Protein AF-A0A6A3Y0U7-F1 (afdb_monomer_lite)

Sequence (145 aa):
MELLTIVSFVCRHQPRIQALDHVMWIIDAFADFSDKLALPEALETTNPRFFARAVHYIAENPRFDELEKCSLLRPAMERAAVRGDMAELELCKAIIPFHCNVALIAALRGDLPLLKWIWDSQPTVFHHEDVWVEQAPLRLEVALT

Radius of gyration: 19.15 Å; chains: 1; bounding box: 39×38×54 Å

pLDDT: mean 78.37, std 16.61, range [44.62, 95.75]

Structure (mmCIF, N/CA/C/O backbone):
data_AF-A0A6A3Y0U7-F1
#
_entry.id   AF-A0A6A3Y0U7-F1
#
loop_
_atom_site.group_PDB
_atom_site.id
_atom_site.type_symbol
_atom_site.label_atom_id
_atom_site.label_alt_id
_atom_site.label_comp_id
_atom_site.label_asym_id
_atom_site.label_entity_id
_atom_site.label_seq_id
_atom_site.pdbx_PDB_ins_code
_atom_site.Cartn_x
_atom_site.Cartn_y
_atom_site.Cartn_z
_atom_site.occupancy
_atom_site.B_iso_or_equiv
_atom_site.auth_seq_id
_atom_site.auth_comp_id
_atom_site.auth_asym_id
_atom_site.auth_atom_id
_atom_site.pdbx_PDB_model_num
ATOM 1 N N . MET A 1 1 ? -6.644 -0.703 34.789 1.00 50.06 1 MET A N 1
ATOM 2 C CA . MET A 1 1 ? -6.308 -0.930 33.365 1.00 50.06 1 MET A CA 1
ATOM 3 C C . MET A 1 1 ? -5.500 -2.208 33.126 1.00 50.06 1 MET A C 1
ATOM 5 O O . MET A 1 1 ? -5.573 -2.727 32.027 1.00 50.06 1 MET A O 1
ATOM 9 N N . GLU A 1 2 ? -4.793 -2.762 34.117 1.00 56.59 2 GLU A N 1
ATOM 10 C CA . GLU A 1 2 ? -3.932 -3.953 33.943 1.00 56.59 2 GLU A CA 1
ATOM 11 C C . GLU A 1 2 ? -4.674 -5.241 33.539 1.00 56.59 2 GLU A C 1
ATOM 13 O O . GLU A 1 2 ? -4.126 -6.076 32.826 1.00 56.59 2 GLU A O 1
ATOM 18 N N . LEU A 1 3 ? -5.940 -5.387 33.941 1.00 53.09 3 LEU A N 1
ATOM 19 C CA . LEU A 1 3 ? -6.713 -6.614 33.729 1.00 53.09 3 LEU A CA 1
ATOM 20 C C . LEU A 1 3 ? -6.958 -6.925 32.240 1.00 53.09 3 LEU A C 1
ATOM 22 O O . LEU A 1 3 ? -6.819 -8.069 31.824 1.00 53.09 3 LEU A O 1
ATOM 26 N N . LEU A 1 4 ? -7.259 -5.911 31.419 1.00 57.97 4 LEU A N 1
ATOM 27 C CA . LEU A 1 4 ? -7.504 -6.086 29.978 1.00 57.97 4 LEU A CA 1
ATOM 28 C C . LEU A 1 4 ? -6.211 -6.394 29.209 1.00 57.97 4 LEU A C 1
ATOM 30 O O . LEU A 1 4 ? -6.222 -7.185 28.266 1.00 57.97 4 LEU A O 1
ATOM 34 N N . THR A 1 5 ? -5.083 -5.836 29.654 1.00 57.91 5 THR A N 1
ATOM 35 C CA . THR A 1 5 ? -3.755 -6.129 29.102 1.00 57.91 5 THR A CA 1
ATOM 36 C C . THR A 1 5 ? -3.352 -7.577 29.376 1.00 57.91 5 THR A C 1
ATOM 38 O O . THR A 1 5 ? -2.844 -8.251 28.481 1.00 57.91 5 THR A O 1
ATOM 41 N N . ILE A 1 6 ? -3.642 -8.080 30.582 1.00 62.75 6 ILE A N 1
ATOM 42 C CA . ILE A 1 6 ? -3.405 -9.479 30.963 1.00 62.75 6 ILE A CA 1
ATOM 43 C C . ILE A 1 6 ? -4.262 -10.423 30.112 1.00 62.75 6 ILE A C 1
ATOM 45 O O . ILE A 1 6 ? -3.733 -11.398 29.585 1.00 62.75 6 ILE A O 1
ATOM 49 N N . VAL A 1 7 ? -5.551 -10.122 29.904 1.00 61.03 7 VAL A N 1
ATOM 50 C CA . VAL A 1 7 ? -6.424 -10.948 29.046 1.00 61.03 7 VAL A CA 1
ATOM 51 C C . VAL A 1 7 ? -5.924 -10.960 27.599 1.00 61.03 7 VAL A C 1
ATOM 53 O O . VAL A 1 7 ? -5.794 -12.031 27.013 1.00 61.03 7 VAL A O 1
ATOM 56 N N . SER A 1 8 ? -5.560 -9.802 27.038 1.00 61.25 8 SER A N 1
ATOM 57 C CA . SER A 1 8 ? -5.017 -9.724 25.673 1.00 61.25 8 SER A CA 1
ATOM 58 C C . SER A 1 8 ? -3.706 -10.512 25.530 1.00 61.25 8 SER A C 1
ATOM 60 O O . SER A 1 8 ? -3.500 -11.222 24.546 1.00 61.25 8 SER A O 1
ATOM 62 N N . PHE A 1 9 ? -2.832 -10.448 26.538 1.00 65.44 9 PHE A N 1
ATOM 63 C CA . PHE A 1 9 ? -1.578 -11.197 26.567 1.00 65.44 9 PHE A CA 1
ATOM 64 C C . PHE A 1 9 ? -1.805 -12.714 26.645 1.00 65.44 9 PHE A C 1
ATOM 66 O O . PHE A 1 9 ? -1.203 -13.459 25.869 1.00 65.44 9 PHE A O 1
ATOM 73 N N . VAL A 1 10 ? -2.699 -13.165 27.532 1.00 66.44 10 VAL A N 1
ATOM 74 C CA . VAL A 1 10 ? -3.035 -14.584 27.727 1.00 66.44 10 VAL A CA 1
ATOM 75 C C . VAL A 1 10 ? -3.716 -15.164 26.487 1.00 66.44 10 VAL A C 1
ATOM 77 O O . VAL A 1 10 ? -3.302 -16.217 26.017 1.00 66.44 10 VAL A O 1
ATOM 80 N N . CYS A 1 11 ? -4.681 -14.466 25.883 1.00 64.06 11 CYS A N 1
ATOM 81 C CA . CYS A 1 11 ? -5.344 -14.940 24.662 1.00 64.06 11 CYS A CA 1
ATOM 82 C C . CYS A 1 11 ? -4.385 -15.042 23.465 1.00 64.06 11 CYS A C 1
ATOM 84 O O . CYS A 1 11 ? -4.531 -15.945 22.645 1.00 64.06 11 CYS A O 1
ATOM 86 N N . ARG A 1 12 ? -3.363 -14.175 23.378 1.00 65.94 12 ARG A N 1
ATOM 87 C CA . ARG A 1 12 ? -2.316 -14.271 22.342 1.00 65.94 12 ARG A CA 1
ATOM 88 C C . ARG A 1 12 ? -1.322 -15.412 22.586 1.00 65.94 12 ARG A C 1
ATOM 90 O O . ARG A 1 12 ? -0.855 -16.010 21.623 1.00 65.94 12 ARG A O 1
ATOM 97 N N . HIS A 1 13 ? -0.993 -15.719 23.843 1.00 68.25 13 HIS A N 1
ATOM 98 C CA . HIS A 1 13 ? 0.008 -16.741 24.200 1.00 68.25 13 HIS A CA 1
ATOM 99 C C . HIS A 1 13 ? -0.587 -18.130 24.479 1.00 68.25 13 HIS A C 1
ATOM 101 O O . HIS A 1 13 ? 0.150 -19.112 24.570 1.00 68.25 13 HIS A O 1
ATOM 107 N N . GLN A 1 14 ? -1.910 -18.239 24.606 1.00 63.78 14 GLN A N 1
ATOM 108 C CA . GLN A 1 14 ? -2.615 -19.478 24.921 1.00 63.78 14 GLN A CA 1
ATOM 109 C C . GLN A 1 14 ? -3.801 -19.671 23.959 1.00 63.78 14 GLN A C 1
ATOM 111 O O . GLN A 1 14 ? -4.951 -19.466 24.337 1.00 63.78 14 GLN A O 1
ATOM 116 N N . PRO A 1 15 ? -3.555 -20.142 22.719 1.00 59.25 15 PRO A N 1
ATOM 117 C CA . PRO A 1 15 ? -4.586 -20.269 21.679 1.00 59.25 15 PRO A CA 1
ATOM 118 C C . PRO A 1 15 ? -5.704 -21.273 22.012 1.00 59.25 15 PRO A C 1
ATOM 120 O O . PRO A 1 15 ? -6.725 -21.316 21.337 1.00 59.25 15 PRO A O 1
ATOM 123 N N . ARG A 1 16 ? -5.535 -22.081 23.070 1.00 60.53 16 ARG A N 1
ATOM 124 C CA . ARG A 1 16 ? -6.585 -22.953 23.628 1.00 60.53 16 ARG A CA 1
ATOM 125 C C . ARG A 1 16 ? -7.659 -22.182 24.402 1.00 60.53 16 ARG A C 1
ATOM 127 O O . ARG A 1 16 ? -8.743 -22.713 24.616 1.00 60.53 16 ARG A O 1
ATOM 134 N N . ILE A 1 17 ? -7.352 -20.965 24.845 1.00 61.69 17 ILE A N 1
ATOM 135 C CA . ILE A 1 17 ? -8.286 -20.048 25.495 1.00 61.69 17 ILE A CA 1
ATOM 136 C C . ILE A 1 17 ? -8.776 -19.101 24.402 1.00 61.69 17 ILE A C 1
ATOM 138 O O . ILE A 1 17 ? -8.267 -17.995 24.228 1.00 61.69 17 ILE A O 1
ATOM 142 N N . GLN A 1 18 ? -9.736 -19.574 23.614 1.00 56.41 18 GLN A N 1
ATOM 143 C CA . GLN A 1 18 ? -10.383 -18.748 22.606 1.00 56.41 18 GLN A CA 1
ATOM 144 C C . GLN A 1 18 ? -11.311 -17.773 23.337 1.00 56.41 18 GLN A C 1
ATOM 146 O O . GLN A 1 18 ? -12.365 -18.161 23.845 1.00 56.41 18 GLN A O 1
ATOM 151 N N . ALA A 1 19 ? -10.889 -16.515 23.471 1.00 61.72 19 ALA A N 1
ATOM 152 C CA . ALA A 1 19 ? -11.799 -15.466 23.908 1.00 61.72 19 ALA A CA 1
ATOM 153 C C . ALA A 1 19 ? -12.936 -15.354 22.888 1.00 61.72 19 ALA A C 1
ATOM 155 O O . ALA A 1 19 ? -12.702 -15.429 21.683 1.00 61.72 19 ALA A O 1
ATOM 156 N N . LEU A 1 20 ? -14.163 -15.193 23.383 1.00 66.94 20 LEU A N 1
ATOM 157 C CA . LEU A 1 20 ? -15.328 -14.977 22.532 1.00 66.94 20 LEU A CA 1
ATOM 158 C C . LEU A 1 20 ? -15.092 -13.729 21.668 1.00 66.94 20 LEU A C 1
ATOM 160 O O . LEU A 1 20 ? -14.575 -12.730 22.171 1.00 66.94 20 LEU A O 1
ATOM 164 N N . ASP A 1 21 ? -15.494 -13.763 20.398 1.00 62.28 21 ASP A N 1
ATOM 165 C CA . ASP A 1 21 ? -15.166 -12.715 19.416 1.00 62.28 21 ASP A CA 1
ATOM 166 C C . ASP A 1 21 ? -15.560 -11.305 19.881 1.00 62.28 21 ASP A C 1
ATOM 168 O O . ASP A 1 21 ? -14.828 -10.342 19.671 1.00 62.28 21 ASP A O 1
ATOM 172 N N . HIS A 1 22 ? -16.677 -11.179 20.602 1.00 62.03 22 HIS A N 1
ATOM 173 C CA . HIS A 1 22 ? -17.118 -9.907 21.176 1.00 62.03 22 HIS A CA 1
ATOM 174 C C . HIS A 1 22 ? -16.188 -9.381 22.283 1.00 62.03 22 HIS A C 1
ATOM 176 O O . HIS A 1 22 ? -16.043 -8.173 22.437 1.00 62.03 22 HIS A O 1
ATOM 182 N N . VAL A 1 23 ? -15.537 -10.261 23.049 1.00 63.41 23 VAL A N 1
ATOM 183 C CA . VAL A 1 23 ? -14.544 -9.879 24.067 1.00 63.41 23 VAL A CA 1
ATOM 184 C C . VAL A 1 23 ? -13.267 -9.399 23.389 1.00 63.41 23 VAL A C 1
ATOM 186 O O . VAL A 1 23 ? -12.717 -8.376 23.789 1.00 63.41 23 VAL A O 1
ATOM 189 N N . MET A 1 24 ? -12.829 -10.089 22.331 1.00 66.38 24 MET A N 1
ATOM 190 C CA . MET A 1 24 ? -11.703 -9.636 21.511 1.00 66.38 24 MET A CA 1
ATOM 191 C C . MET A 1 24 ? -11.998 -8.287 20.859 1.00 66.38 24 MET A C 1
ATOM 193 O O . MET A 1 24 ? -11.147 -7.408 20.896 1.00 66.38 24 MET A O 1
ATOM 197 N N . TRP A 1 25 ? -13.222 -8.082 20.368 1.00 62.19 25 TRP A N 1
ATOM 198 C CA . TRP A 1 25 ? -13.668 -6.805 19.815 1.00 62.19 25 TRP A CA 1
ATOM 199 C C . TRP A 1 25 ? -13.648 -5.670 20.849 1.00 62.19 25 TRP A C 1
ATOM 201 O O . TRP A 1 25 ? -13.148 -4.592 20.551 1.00 62.19 25 TRP A O 1
ATOM 211 N N . ILE A 1 26 ? -14.119 -5.905 22.081 1.00 61.78 26 ILE A N 1
ATOM 212 C CA . ILE A 1 26 ? -14.080 -4.900 23.161 1.00 61.78 26 ILE A CA 1
ATOM 213 C C . ILE A 1 26 ? -12.639 -4.574 23.565 1.00 61.78 26 ILE A C 1
ATOM 215 O O . ILE A 1 26 ? -12.306 -3.409 23.772 1.00 61.78 26 ILE A O 1
ATOM 219 N N . ILE A 1 27 ? -11.779 -5.588 23.693 1.00 66.56 27 ILE A N 1
ATOM 220 C CA . ILE A 1 27 ? -10.360 -5.390 24.017 1.00 66.56 27 ILE A CA 1
ATOM 221 C C . ILE A 1 27 ? -9.670 -4.614 22.898 1.00 66.56 27 ILE A C 1
ATOM 223 O O . ILE A 1 27 ? -8.897 -3.700 23.182 1.00 66.56 27 ILE A O 1
ATOM 227 N N . ASP A 1 28 ? -9.966 -4.957 21.648 1.00 63.94 28 ASP A N 1
ATOM 228 C CA . ASP A 1 28 ? -9.430 -4.277 20.480 1.00 63.94 28 ASP A CA 1
ATOM 229 C C . ASP A 1 28 ? -9.892 -2.821 20.446 1.00 63.94 28 ASP A C 1
ATOM 231 O O . ASP A 1 28 ? -9.033 -1.952 20.405 1.00 63.94 28 ASP A O 1
ATOM 235 N N . ALA A 1 29 ? -11.191 -2.544 20.591 1.00 63.59 29 ALA A N 1
ATOM 236 C CA . ALA A 1 29 ? -11.740 -1.187 20.668 1.00 63.59 29 ALA A CA 1
ATOM 237 C C . ALA A 1 29 ? -11.196 -0.376 21.859 1.00 63.59 29 ALA A C 1
ATOM 239 O O . ALA A 1 29 ? -11.075 0.841 21.784 1.00 63.59 29 ALA A O 1
ATOM 240 N N . PHE A 1 30 ? -10.849 -1.028 22.972 1.00 61.00 30 PHE A N 1
ATOM 241 C CA . PHE A 1 30 ? -10.248 -0.358 24.126 1.00 61.00 30 PHE A CA 1
ATOM 242 C C . PHE A 1 30 ? -8.753 -0.056 23.929 1.00 61.00 30 PHE A C 1
ATOM 244 O O . PHE A 1 30 ? -8.256 0.964 24.403 1.00 61.00 30 PHE A O 1
ATOM 251 N N . ALA A 1 31 ? -8.023 -0.948 23.256 1.00 63.09 31 ALA A N 1
ATOM 252 C CA . ALA A 1 31 ? -6.605 -0.779 22.925 1.00 63.09 31 ALA A CA 1
ATOM 253 C C . ALA A 1 31 ? -6.377 0.083 21.668 1.00 63.09 31 ALA A C 1
ATOM 255 O O . ALA A 1 31 ? -5.236 0.353 21.281 1.00 63.09 31 ALA A O 1
ATOM 256 N N . ASP A 1 32 ? -7.461 0.491 21.025 1.00 61.44 32 ASP A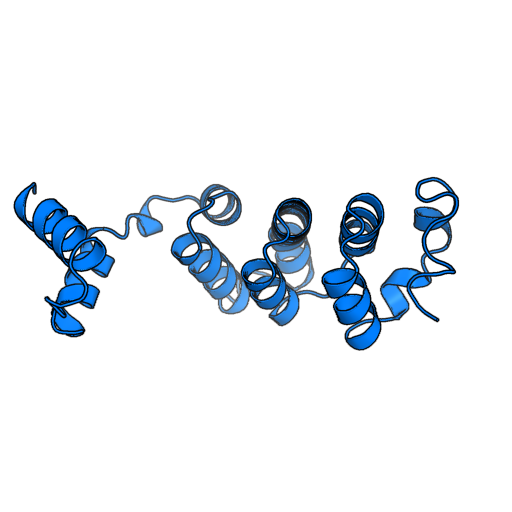 N 1
ATOM 257 C CA . ASP A 1 32 ? -7.486 1.260 19.803 1.00 61.44 32 ASP A CA 1
ATOM 258 C C . ASP A 1 32 ? -7.306 2.753 20.097 1.00 61.44 32 ASP A C 1
ATOM 260 O O . ASP A 1 32 ? -8.237 3.498 20.389 1.00 61.44 32 ASP A O 1
ATOM 264 N N . PHE A 1 33 ? -6.052 3.200 20.052 1.00 59.84 33 PHE A N 1
ATOM 265 C CA . PHE A 1 33 ? -5.689 4.613 20.196 1.00 59.84 33 PHE A CA 1
ATOM 266 C C . PHE A 1 33 ? -5.720 5.373 18.861 1.00 59.84 33 PHE A C 1
ATOM 268 O O . PHE A 1 33 ? -5.110 6.437 18.753 1.00 59.84 33 PHE A O 1
ATOM 275 N N . SER A 1 34 ? -6.414 4.845 17.848 1.00 58.38 34 SER A N 1
ATOM 276 C CA . SER A 1 34 ? -6.513 5.431 16.506 1.00 58.38 34 SER A CA 1
ATOM 277 C C . SER A 1 34 ? -6.914 6.897 16.504 1.00 58.38 34 SER A C 1
ATOM 279 O O . SER A 1 34 ? -6.391 7.675 15.718 1.00 58.38 34 SER A O 1
ATOM 281 N N . ASP A 1 35 ? -7.813 7.286 17.408 1.00 61.66 35 ASP A N 1
ATOM 282 C CA . ASP A 1 35 ? -8.398 8.629 17.444 1.00 61.66 35 ASP A CA 1
ATOM 283 C C . ASP A 1 35 ? -7.376 9.687 17.884 1.00 61.66 35 ASP A C 1
ATOM 285 O O . ASP A 1 35 ? -7.605 10.887 17.751 1.00 61.66 35 ASP A O 1
ATOM 289 N N . LYS A 1 36 ? -6.240 9.234 18.426 1.00 61.00 36 LYS A N 1
ATOM 290 C CA . LYS A 1 36 ? -5.115 10.068 18.852 1.00 61.00 36 LYS A CA 1
ATOM 291 C C . LYS A 1 36 ? -3.961 10.065 17.855 1.00 61.00 36 LYS A C 1
ATOM 293 O O . LYS A 1 36 ? -3.028 10.836 18.051 1.00 61.00 36 LYS A O 1
ATOM 298 N N . LEU A 1 37 ? -3.996 9.195 16.847 1.00 64.12 37 LEU A N 1
ATOM 299 C CA . LEU A 1 37 ? -2.921 9.046 15.877 1.00 64.12 37 LEU A CA 1
ATOM 300 C C . LEU A 1 37 ? -3.213 9.947 14.678 1.00 64.12 37 LEU A C 1
ATOM 302 O O . LEU A 1 37 ? -4.241 9.795 14.014 1.00 64.12 37 LEU A O 1
ATOM 306 N N . ALA A 1 38 ? -2.328 10.902 14.401 1.00 78.94 38 ALA A N 1
ATOM 307 C CA . ALA A 1 38 ? -2.481 11.739 13.223 1.00 78.94 38 ALA A CA 1
ATOM 308 C C . ALA A 1 38 ? -2.361 10.873 11.958 1.00 78.94 38 ALA A C 1
ATOM 310 O O . ALA A 1 38 ? -1.619 9.892 11.924 1.00 78.94 38 ALA A O 1
ATOM 311 N N . LEU A 1 39 ? -3.068 11.246 10.889 1.00 81.25 39 LEU A N 1
ATOM 312 C CA . LEU A 1 39 ? -3.092 10.470 9.643 1.00 81.25 39 LEU A CA 1
ATOM 313 C C . LEU A 1 39 ? -1.687 10.117 9.093 1.00 81.25 39 LEU A C 1
ATOM 315 O O . LEU A 1 39 ? -1.498 8.965 8.704 1.00 81.25 39 LEU A O 1
ATOM 319 N N . PRO A 1 40 ? -0.685 11.025 9.098 1.00 83.50 40 PRO A N 1
ATOM 320 C CA . PRO A 1 40 ? 0.676 10.676 8.679 1.00 83.50 40 PRO A CA 1
ATOM 321 C C . PRO A 1 40 ? 1.315 9.595 9.563 1.00 83.50 40 PRO A C 1
ATOM 323 O O . PRO A 1 40 ? 1.887 8.636 9.055 1.00 83.50 40 PRO A O 1
ATOM 326 N N . GLU A 1 41 ? 1.143 9.695 10.882 1.00 83.38 41 GLU A N 1
ATOM 327 C CA . GLU A 1 41 ? 1.679 8.737 11.858 1.00 83.38 41 GLU A CA 1
ATOM 328 C C . GLU A 1 41 ? 1.024 7.355 11.691 1.00 83.38 41 GLU A C 1
ATOM 330 O O . GLU A 1 41 ? 1.682 6.319 11.801 1.00 83.38 41 GLU A O 1
ATOM 335 N N . ALA A 1 42 ? -0.269 7.331 11.358 1.00 84.56 42 ALA A N 1
ATOM 336 C CA . ALA A 1 42 ? -1.015 6.110 11.072 1.00 84.56 42 ALA A CA 1
ATOM 337 C C . ALA A 1 42 ? -0.570 5.421 9.776 1.00 84.56 42 ALA A C 1
ATOM 339 O O . ALA A 1 42 ? -0.636 4.199 9.684 1.00 84.56 42 ALA A O 1
ATOM 340 N N . LEU A 1 43 ? -0.074 6.175 8.795 1.00 87.38 43 LEU A N 1
ATOM 341 C CA . LEU A 1 43 ? 0.525 5.614 7.584 1.00 87.38 43 LEU A CA 1
ATOM 342 C C . LEU A 1 43 ? 1.980 5.188 7.793 1.00 87.38 43 LEU A C 1
ATOM 344 O O . LEU A 1 43 ? 2.503 4.422 6.986 1.00 87.38 43 LEU A O 1
ATOM 348 N N . GLU A 1 44 ? 2.667 5.700 8.814 1.00 87.88 44 GLU A N 1
ATOM 349 C CA . GLU A 1 44 ? 4.068 5.381 9.136 1.00 87.88 44 GLU A CA 1
ATOM 350 C C . GLU A 1 44 ? 4.232 4.222 10.120 1.00 87.88 44 GLU A C 1
ATOM 352 O O . GLU A 1 44 ? 5.289 3.586 10.166 1.00 87.88 44 GLU A O 1
ATOM 357 N N . THR A 1 45 ? 3.179 3.909 10.869 1.00 82.12 45 THR A N 1
ATOM 358 C CA . THR A 1 45 ? 3.164 2.819 11.842 1.00 82.12 45 THR A CA 1
ATOM 359 C C . THR A 1 45 ? 3.468 1.451 11.218 1.00 82.12 45 THR A C 1
ATOM 361 O O . THR A 1 45 ? 3.258 1.205 10.032 1.00 82.12 45 THR A O 1
ATOM 364 N N . THR A 1 46 ? 3.968 0.536 12.045 1.00 78.88 46 THR A N 1
ATOM 365 C CA . THR A 1 46 ? 4.099 -0.894 11.727 1.00 78.88 46 THR A CA 1
ATOM 366 C C . THR A 1 46 ? 2.894 -1.702 12.205 1.00 78.88 46 THR A C 1
ATOM 368 O O . THR A 1 46 ? 2.868 -2.920 12.054 1.00 78.88 46 THR A O 1
ATOM 371 N N . ASN A 1 47 ? 1.906 -1.052 12.831 1.00 83.81 47 ASN A N 1
ATOM 372 C CA . ASN A 1 47 ? 0.680 -1.713 13.245 1.00 83.81 47 ASN A CA 1
ATOM 373 C C . ASN A 1 47 ? -0.294 -1.799 12.052 1.00 83.81 47 ASN A C 1
ATOM 375 O O . ASN A 1 47 ? -0.896 -0.781 11.692 1.00 83.81 47 ASN A O 1
ATOM 379 N N . PRO A 1 48 ? -0.536 -2.998 11.491 1.00 84.00 48 PRO A N 1
ATOM 380 C CA . PRO A 1 48 ? -1.323 -3.151 10.268 1.00 84.00 48 PRO A CA 1
ATOM 381 C C . PRO A 1 48 ? -2.773 -2.678 10.430 1.00 84.00 48 PRO A C 1
ATOM 383 O O . PRO A 1 48 ? -3.412 -2.283 9.460 1.00 84.00 48 PRO A O 1
ATOM 386 N N . ARG A 1 49 ? -3.306 -2.660 11.660 1.00 83.25 49 ARG A N 1
ATOM 387 C CA . ARG A 1 49 ? -4.671 -2.185 11.927 1.00 83.25 49 ARG A CA 1
ATOM 388 C C . ARG A 1 49 ? -4.794 -0.674 11.772 1.00 83.25 49 ARG A C 1
ATOM 390 O O . ARG A 1 49 ? -5.756 -0.199 11.177 1.00 83.25 49 ARG A O 1
ATOM 397 N N . PHE A 1 50 ? -3.832 0.076 12.309 1.00 85.00 50 PHE A N 1
ATOM 398 C CA . PHE A 1 50 ? -3.821 1.535 12.184 1.00 85.00 50 PHE A CA 1
ATOM 399 C C . PHE A 1 50 ? -3.567 1.951 10.740 1.00 85.00 50 PHE A C 1
ATOM 401 O O . PHE A 1 50 ? -4.255 2.838 10.240 1.00 85.00 50 PHE A O 1
ATOM 408 N N . PHE A 1 51 ? -2.672 1.236 10.057 1.00 89.44 51 PHE A N 1
ATOM 409 C CA . PHE A 1 51 ? -2.438 1.422 8.635 1.00 89.44 51 PHE A CA 1
ATOM 410 C C . PHE A 1 51 ? -3.712 1.193 7.813 1.00 89.44 51 PHE A C 1
ATOM 412 O O . PHE A 1 51 ? -4.164 2.096 7.112 1.00 89.44 51 PHE A O 1
ATOM 419 N N . ALA A 1 52 ? -4.351 0.025 7.953 1.00 90.12 52 ALA A N 1
ATOM 420 C CA . ALA A 1 52 ? -5.567 -0.306 7.212 1.00 90.12 52 ALA A CA 1
ATOM 421 C C . ALA A 1 52 ? -6.676 0.726 7.445 1.00 90.12 52 ALA A C 1
ATOM 423 O O . ALA A 1 52 ? -7.317 1.180 6.500 1.00 90.12 52 ALA A O 1
ATOM 424 N N . ARG A 1 53 ? -6.868 1.167 8.691 1.00 86.62 53 ARG A N 1
ATOM 425 C CA . ARG A 1 53 ? -7.843 2.213 9.010 1.00 86.62 53 ARG A CA 1
ATOM 426 C C . ARG A 1 53 ? -7.525 3.556 8.376 1.00 86.62 53 ARG A C 1
ATOM 428 O O . ARG A 1 53 ? -8.447 4.216 7.910 1.00 86.62 53 ARG A O 1
ATOM 435 N N . ALA A 1 54 ? -6.260 3.964 8.360 1.00 89.94 54 ALA A N 1
ATOM 436 C CA . ALA A 1 54 ? -5.844 5.193 7.694 1.00 89.94 54 ALA A CA 1
ATOM 437 C C . ALA A 1 54 ? -6.130 5.126 6.189 1.00 89.94 54 ALA A C 1
ATOM 439 O O . ALA A 1 54 ? -6.692 6.068 5.633 1.00 89.94 54 ALA A O 1
ATOM 440 N N . VAL A 1 55 ? -5.818 3.993 5.550 1.00 92.75 55 VAL A N 1
ATOM 441 C CA . VAL A 1 55 ? -6.109 3.762 4.128 1.00 92.75 55 VAL A CA 1
ATOM 442 C C . VAL A 1 55 ? -7.616 3.797 3.861 1.00 92.75 55 VAL A C 1
ATOM 444 O O . VAL A 1 55 ? -8.047 4.519 2.966 1.00 92.75 55 VAL A O 1
ATOM 447 N N . HIS A 1 56 ? -8.428 3.098 4.661 1.00 91.50 56 HIS A N 1
ATOM 448 C CA . HIS A 1 56 ? -9.891 3.123 4.536 1.00 91.50 56 HIS A CA 1
ATOM 449 C C . HIS A 1 56 ? -10.467 4.529 4.730 1.00 91.50 56 HIS A C 1
ATOM 451 O O . HIS A 1 56 ? -11.290 4.972 3.934 1.00 91.50 56 HIS A O 1
ATOM 457 N N . TYR A 1 57 ? -9.986 5.270 5.731 1.00 88.12 57 TYR A N 1
ATOM 458 C CA . TYR A 1 57 ? -10.396 6.654 5.951 1.00 88.12 57 TYR A CA 1
ATOM 459 C C . TYR A 1 57 ? -10.065 7.550 4.750 1.00 88.12 57 TYR A C 1
ATOM 461 O O . TYR A 1 57 ? -10.900 8.351 4.343 1.00 88.12 57 TYR A O 1
ATOM 469 N N . ILE A 1 58 ? -8.877 7.411 4.153 1.00 90.62 58 ILE A N 1
ATOM 470 C CA . ILE A 1 58 ? -8.493 8.161 2.944 1.00 90.62 58 ILE A CA 1
ATOM 471 C C . ILE A 1 58 ? -9.368 7.768 1.746 1.00 90.62 58 ILE A C 1
ATOM 473 O O . ILE A 1 58 ? -9.752 8.629 0.957 1.00 90.62 58 ILE A O 1
ATOM 477 N N . ALA A 1 59 ? -9.689 6.481 1.608 1.00 91.06 59 ALA A N 1
ATOM 478 C CA . ALA A 1 59 ? -10.493 5.962 0.508 1.00 91.06 59 ALA A CA 1
ATOM 479 C C . ALA A 1 59 ? -11.944 6.465 0.544 1.00 91.06 59 ALA A C 1
ATOM 481 O O . ALA A 1 59 ? -12.490 6.850 -0.490 1.00 91.06 59 ALA A O 1
ATOM 482 N N . GLU A 1 60 ? -12.560 6.456 1.728 1.00 88.69 60 GLU A N 1
ATOM 483 C CA . GLU A 1 60 ? -13.985 6.748 1.919 1.00 88.69 60 GLU A CA 1
ATOM 484 C C . GLU A 1 60 ? -14.277 8.237 2.136 1.00 88.69 60 GLU A C 1
ATOM 486 O O . GLU A 1 60 ? -15.411 8.679 1.944 1.00 88.69 60 GLU A O 1
ATOM 491 N N . ASN A 1 61 ? -13.281 9.027 2.543 1.00 85.12 61 ASN A N 1
ATOM 492 C CA . ASN A 1 61 ? -13.495 10.433 2.844 1.00 85.12 61 ASN A CA 1
ATOM 493 C C . ASN A 1 61 ? -13.515 11.284 1.558 1.00 85.12 61 ASN A C 1
ATOM 495 O O . ASN A 1 61 ? -12.475 11.448 0.916 1.00 85.12 61 ASN A O 1
ATOM 499 N N . PRO A 1 62 ? -14.656 11.914 1.212 1.00 86.12 62 PRO A N 1
ATOM 500 C CA . PRO A 1 62 ? -14.804 12.690 -0.021 1.00 86.12 62 PRO A CA 1
ATOM 501 C C . PRO A 1 62 ? -13.985 13.984 -0.025 1.00 86.12 62 PRO A C 1
ATOM 50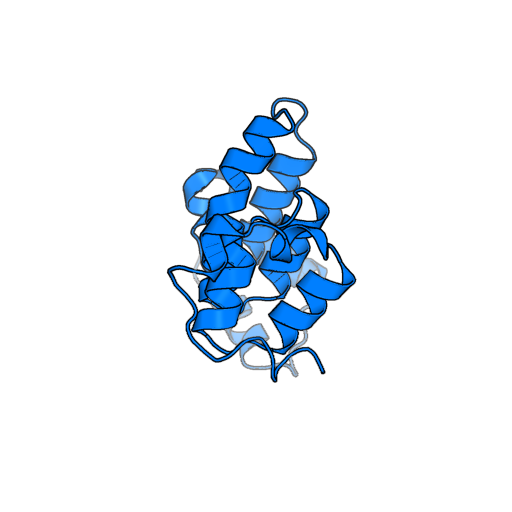3 O O . PRO A 1 62 ? -13.929 14.669 -1.042 1.00 86.12 62 PRO A O 1
ATOM 506 N N . ARG A 1 63 ? -13.376 14.348 1.111 1.00 88.69 63 ARG A N 1
ATOM 507 C CA . ARG A 1 63 ? -12.455 15.479 1.202 1.00 88.69 63 ARG A CA 1
ATOM 508 C C . ARG A 1 63 ? -11.218 15.282 0.330 1.00 88.69 63 ARG A C 1
ATOM 510 O O . ARG A 1 63 ? -10.681 16.289 -0.108 1.00 88.69 63 ARG A O 1
ATOM 517 N N . PHE A 1 64 ? -10.772 14.039 0.140 1.00 88.19 64 PHE A N 1
ATOM 518 C CA . PHE A 1 64 ? -9.557 13.749 -0.608 1.00 88.19 64 PHE A CA 1
ATOM 519 C C . PHE A 1 64 ? -9.868 13.497 -2.077 1.00 88.19 64 PHE A C 1
ATOM 521 O O . PHE A 1 64 ? -10.588 12.551 -2.413 1.00 88.19 64 PHE A O 1
ATOM 528 N N . ASP A 1 65 ? -9.292 14.313 -2.954 1.00 92.69 65 ASP A N 1
ATOM 529 C CA . ASP A 1 65 ? -9.310 14.028 -4.385 1.00 92.69 65 ASP A CA 1
ATOM 530 C C . ASP A 1 65 ? -8.286 12.937 -4.764 1.00 92.69 65 ASP A C 1
ATOM 532 O O . ASP A 1 65 ? -7.492 12.463 -3.946 1.00 92.69 65 ASP A O 1
ATOM 536 N N . GLU A 1 66 ? -8.307 12.496 -6.021 1.00 91.94 66 GLU A N 1
ATOM 537 C CA . GLU A 1 66 ? -7.414 11.432 -6.497 1.00 91.94 66 GLU A CA 1
ATOM 538 C C . GLU A 1 66 ? -5.923 11.805 -6.410 1.00 91.94 66 GLU A C 1
ATOM 540 O O . GLU A 1 66 ? -5.071 10.939 -6.181 1.00 91.94 66 GLU A O 1
ATOM 545 N N . LEU A 1 67 ? -5.589 13.091 -6.547 1.00 93.06 67 LEU A N 1
ATOM 546 C CA . LEU A 1 67 ? -4.214 13.571 -6.456 1.00 93.06 67 LEU A CA 1
ATOM 547 C C . LEU A 1 67 ? -3.732 13.560 -5.000 1.00 93.06 67 LEU A C 1
ATOM 549 O O . LEU A 1 67 ? -2.615 13.117 -4.720 1.00 93.06 67 LEU A O 1
ATOM 553 N N . GLU A 1 68 ? -4.579 13.992 -4.069 1.00 91.81 68 GLU A N 1
ATOM 554 C CA . GLU A 1 68 ? -4.325 13.966 -2.632 1.00 91.81 68 GLU A CA 1
ATOM 555 C C . GLU A 1 68 ? -4.186 12.530 -2.119 1.00 91.81 68 GLU A C 1
ATOM 557 O O . GLU A 1 68 ? -3.231 12.232 -1.397 1.00 91.81 68 GLU A O 1
ATOM 562 N N . LYS A 1 69 ? -5.055 11.608 -2.557 1.00 93.12 69 LYS A N 1
ATOM 563 C CA . LYS A 1 69 ? -4.929 10.171 -2.253 1.00 93.12 69 LYS A CA 1
ATOM 564 C C . LYS A 1 69 ? -3.588 9.619 -2.728 1.00 93.12 69 LYS A C 1
ATOM 566 O O . LYS A 1 69 ? -2.891 8.956 -1.960 1.00 93.12 69 LYS A O 1
ATOM 571 N N . CYS A 1 70 ? -3.187 9.929 -3.964 1.00 94.12 70 CYS A N 1
ATOM 572 C CA . CYS A 1 70 ? -1.879 9.542 -4.494 1.00 94.12 70 CYS A CA 1
ATOM 573 C C . CYS A 1 70 ? -0.724 10.113 -3.663 1.00 94.12 70 CYS A C 1
ATOM 575 O O . CYS A 1 70 ? 0.229 9.392 -3.375 1.00 94.12 70 CYS A O 1
ATOM 577 N N . SER A 1 71 ? -0.801 11.387 -3.277 1.00 92.19 71 SER A N 1
ATOM 578 C CA . SER A 1 71 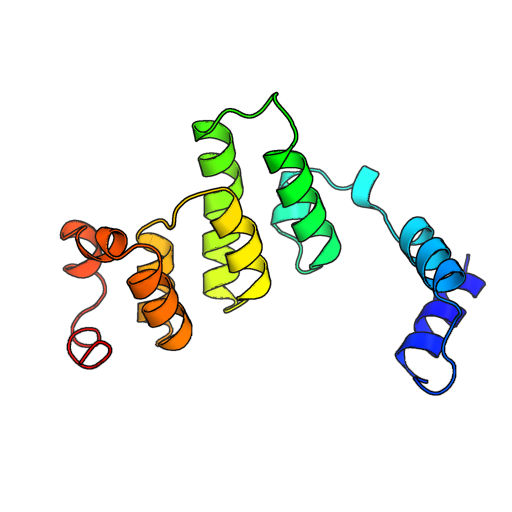? 0.227 12.068 -2.482 1.00 92.19 71 SER A CA 1
ATOM 579 C C . SER A 1 71 ? 0.399 11.438 -1.094 1.00 92.19 71 SER A C 1
ATOM 581 O O . SER A 1 71 ? 1.523 11.222 -0.646 1.00 92.19 71 SER A O 1
ATOM 583 N N . LEU A 1 72 ? -0.708 11.075 -0.439 1.00 92.38 72 LEU A N 1
ATOM 584 C CA . LEU A 1 72 ? -0.701 10.465 0.893 1.00 92.38 72 LEU A CA 1
ATOM 585 C C . LEU A 1 72 ? -0.264 8.994 0.868 1.00 92.38 72 LEU A C 1
ATOM 587 O O . LEU A 1 72 ? 0.525 8.568 1.711 1.00 92.38 72 LEU A O 1
ATOM 591 N N . LEU A 1 73 ? -0.770 8.208 -0.087 1.00 95.19 73 LEU A N 1
ATOM 592 C CA . LEU A 1 73 ? -0.588 6.754 -0.093 1.00 95.19 73 LEU A CA 1
ATOM 593 C C . LEU A 1 73 ? 0.675 6.289 -0.823 1.00 95.19 73 LEU A C 1
ATOM 595 O O . LEU A 1 73 ? 1.168 5.201 -0.532 1.00 95.19 73 LEU A O 1
ATOM 599 N N . ARG A 1 74 ? 1.252 7.084 -1.733 1.00 94.69 74 ARG A N 1
ATOM 600 C CA . ARG A 1 74 ? 2.475 6.684 -2.452 1.00 94.69 74 ARG A CA 1
ATOM 601 C C . ARG A 1 74 ? 3.676 6.480 -1.518 1.00 94.69 74 ARG A C 1
ATOM 603 O O . ARG A 1 74 ? 4.275 5.410 -1.604 1.00 94.69 74 ARG A O 1
ATOM 610 N N . PRO A 1 75 ? 4.002 7.395 -0.581 1.00 93.88 75 PRO A N 1
ATOM 611 C CA . PRO A 1 75 ? 5.091 7.162 0.371 1.00 93.88 75 PRO A CA 1
ATOM 612 C C . PRO A 1 75 ? 4.844 5.936 1.258 1.00 93.88 75 PRO A C 1
ATOM 614 O O . PRO A 1 75 ? 5.774 5.208 1.601 1.00 93.88 75 PRO A O 1
ATOM 617 N N . ALA A 1 76 ? 3.583 5.686 1.623 1.00 94.00 76 ALA A N 1
ATOM 618 C CA . ALA A 1 76 ? 3.186 4.506 2.382 1.00 94.00 76 ALA A C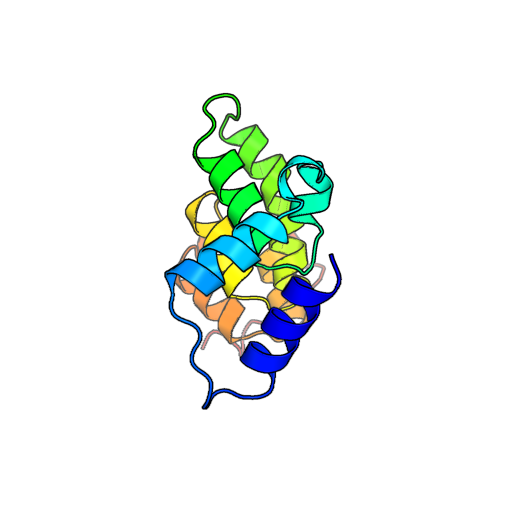A 1
ATOM 619 C C . ALA A 1 76 ? 3.416 3.212 1.583 1.00 94.00 76 ALA A C 1
ATOM 621 O O . ALA A 1 76 ? 4.016 2.272 2.100 1.00 94.00 76 ALA A O 1
ATOM 622 N N . MET A 1 77 ? 3.019 3.193 0.308 1.00 94.94 77 MET A N 1
ATOM 623 C CA . MET A 1 77 ? 3.231 2.070 -0.606 1.00 94.94 77 MET A CA 1
ATOM 624 C C . MET A 1 77 ? 4.725 1.804 -0.853 1.00 94.94 77 MET A C 1
ATOM 626 O O . MET A 1 77 ? 5.161 0.658 -0.812 1.00 94.94 77 MET A O 1
ATOM 630 N N . GLU A 1 78 ? 5.540 2.844 -1.042 1.00 94.88 78 GLU A N 1
ATOM 631 C CA . GLU A 1 78 ? 6.997 2.700 -1.176 1.00 94.88 78 GLU A CA 1
ATOM 632 C C . GLU A 1 78 ? 7.622 2.098 0.092 1.00 94.88 78 GLU A C 1
ATOM 634 O O . GLU A 1 78 ? 8.426 1.169 0.008 1.00 94.88 78 GLU A O 1
ATOM 639 N N . ARG A 1 79 ? 7.206 2.547 1.284 1.00 94.12 79 ARG A N 1
ATOM 640 C CA . ARG A 1 79 ? 7.661 1.961 2.557 1.00 94.12 79 ARG A CA 1
ATOM 641 C C . ARG A 1 79 ? 7.226 0.504 2.718 1.00 94.12 79 ARG A C 1
ATOM 643 O O . ARG A 1 79 ? 8.037 -0.311 3.157 1.00 94.12 79 ARG A O 1
ATOM 650 N N . ALA A 1 80 ? 6.000 0.158 2.335 1.00 94.06 80 ALA A N 1
ATOM 651 C CA . ALA A 1 80 ? 5.524 -1.224 2.334 1.00 94.06 80 ALA A CA 1
ATOM 652 C C . ALA A 1 80 ? 6.366 -2.108 1.395 1.00 94.06 80 ALA A C 1
ATOM 654 O O . ALA A 1 80 ? 6.797 -3.190 1.791 1.00 94.06 80 ALA A O 1
ATOM 655 N N . ALA A 1 81 ? 6.733 -1.606 0.211 1.00 94.69 81 ALA A N 1
ATOM 656 C CA . ALA A 1 81 ? 7.636 -2.295 -0.715 1.00 94.69 81 ALA A CA 1
ATOM 657 C C . ALA A 1 81 ? 9.045 -2.487 -0.131 1.00 94.69 81 ALA A C 1
ATOM 659 O O . ALA A 1 81 ? 9.631 -3.564 -0.244 1.00 94.69 81 ALA A O 1
ATOM 660 N N . VAL A 1 82 ? 9.578 -1.478 0.570 1.00 94.12 82 VAL A N 1
ATOM 661 C CA . VAL A 1 82 ? 10.849 -1.597 1.308 1.00 94.12 82 VAL A CA 1
ATOM 662 C C . VAL A 1 82 ? 10.754 -2.640 2.425 1.00 94.12 82 VAL A C 1
ATOM 664 O O . VAL A 1 82 ? 11.754 -3.272 2.761 1.00 94.12 82 VAL A O 1
ATOM 667 N N . ARG A 1 83 ? 9.578 -2.865 3.008 1.00 91.88 83 ARG A N 1
ATOM 668 C CA . ARG A 1 83 ? 9.367 -3.926 4.003 1.00 91.88 83 ARG A CA 1
ATOM 669 C C . ARG A 1 83 ? 9.089 -5.293 3.371 1.00 91.88 83 ARG A C 1
ATOM 671 O O . ARG A 1 83 ? 9.350 -6.302 4.018 1.00 91.88 83 ARG A O 1
ATOM 678 N N . GLY A 1 84 ? 8.651 -5.339 2.112 1.00 90.38 84 GLY A N 1
ATOM 679 C CA . GLY A 1 84 ? 8.089 -6.544 1.494 1.00 90.38 84 GLY A CA 1
ATOM 680 C C . GLY A 1 84 ? 6.712 -6.898 2.066 1.00 90.38 84 GLY A C 1
ATOM 681 O O . GLY A 1 84 ? 6.340 -8.068 2.094 1.00 90.38 84 GLY A O 1
ATOM 682 N N . ASP A 1 85 ? 5.983 -5.907 2.586 1.00 93.12 85 ASP A N 1
ATOM 683 C CA . ASP A 1 85 ? 4.660 -6.110 3.173 1.00 93.12 85 ASP A CA 1
ATOM 684 C C . ASP A 1 85 ? 3.588 -6.093 2.077 1.00 93.12 85 ASP A C 1
ATOM 686 O O . ASP A 1 85 ? 3.063 -5.047 1.691 1.00 93.12 85 ASP A O 1
ATOM 690 N N . MET A 1 86 ? 3.287 -7.278 1.548 1.00 93.19 86 MET A N 1
ATOM 691 C CA . MET A 1 86 ? 2.298 -7.445 0.482 1.00 93.19 86 MET A CA 1
ATOM 692 C C . MET A 1 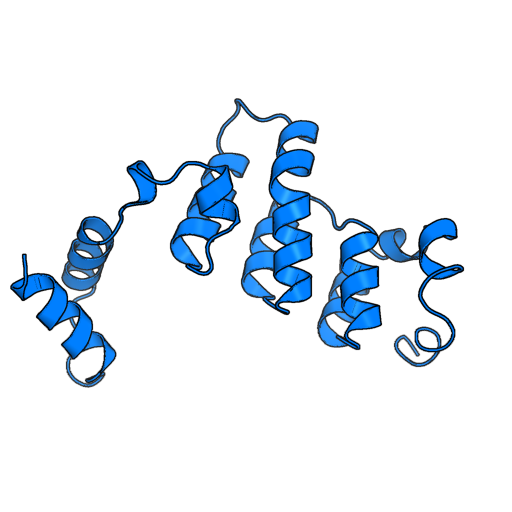86 ? 0.887 -7.027 0.909 1.00 93.19 86 MET A C 1
ATOM 694 O O . MET A 1 86 ? 0.147 -6.502 0.084 1.00 93.19 86 MET A O 1
ATOM 698 N N . ALA A 1 87 ? 0.520 -7.192 2.184 1.00 93.19 87 ALA A N 1
ATOM 699 C CA . ALA A 1 87 ? -0.821 -6.854 2.658 1.00 93.19 87 ALA A CA 1
ATOM 700 C C . ALA A 1 87 ? -1.050 -5.334 2.643 1.00 93.19 87 ALA A C 1
ATOM 702 O O . ALA A 1 87 ? -2.091 -4.855 2.194 1.00 93.19 87 ALA A O 1
ATOM 703 N N . GLU A 1 88 ? -0.057 -4.558 3.082 1.00 94.06 88 GLU A N 1
ATOM 704 C CA . GLU A 1 88 ? -0.112 -3.096 2.988 1.00 94.06 88 GLU A CA 1
ATOM 705 C C . GLU A 1 88 ? -0.103 -2.612 1.531 1.00 94.06 88 GLU A C 1
ATOM 707 O O . GLU A 1 88 ? -0.812 -1.662 1.185 1.00 94.06 88 GLU A O 1
ATOM 712 N N . LEU A 1 89 ? 0.661 -3.276 0.656 1.00 95.38 89 LEU A N 1
ATOM 713 C CA . LEU A 1 89 ? 0.680 -2.948 -0.768 1.00 95.38 89 LEU A CA 1
ATOM 714 C C . LEU A 1 89 ? -0.673 -3.209 -1.437 1.00 95.38 89 LEU A C 1
ATOM 716 O O . LEU A 1 89 ? -1.115 -2.376 -2.226 1.00 95.38 89 LEU A O 1
ATOM 720 N N . GLU A 1 90 ? -1.340 -4.322 -1.121 1.00 95.44 90 GLU A N 1
ATOM 721 C CA . GLU A 1 90 ? -2.683 -4.644 -1.624 1.00 95.44 90 GLU A CA 1
ATOM 722 C C . GLU A 1 90 ? -3.704 -3.584 -1.206 1.00 95.44 90 GLU A C 1
ATOM 724 O O . GLU A 1 90 ? -4.457 -3.085 -2.048 1.00 95.44 90 GLU A O 1
ATOM 729 N N . LEU A 1 91 ? -3.671 -3.172 0.066 1.00 95.19 91 LEU A N 1
ATOM 730 C CA . LEU A 1 91 ? -4.540 -2.116 0.587 1.00 95.19 91 LEU A CA 1
ATOM 731 C C . LEU A 1 91 ? -4.340 -0.798 -0.163 1.00 95.19 91 LEU A C 1
ATOM 733 O O . LEU A 1 91 ? -5.311 -0.185 -0.606 1.00 95.19 91 LEU A O 1
ATOM 737 N N . CYS A 1 92 ? -3.093 -0.365 -0.356 1.00 95.38 92 CYS A N 1
ATOM 738 C CA . CYS A 1 92 ? -2.827 0.865 -1.097 1.00 95.38 92 CYS A CA 1
ATOM 739 C C . CYS A 1 92 ? -3.185 0.728 -2.586 1.00 95.38 92 CYS A C 1
ATOM 741 O O . CYS A 1 92 ? -3.717 1.671 -3.173 1.00 95.38 92 CYS A O 1
ATOM 743 N N . LYS A 1 93 ? -2.932 -0.434 -3.207 1.00 95.75 93 LYS A N 1
ATOM 744 C CA . LYS A 1 93 ? -3.170 -0.670 -4.641 1.00 95.75 93 LYS A CA 1
ATOM 745 C C . LYS A 1 93 ? -4.652 -0.692 -5.010 1.00 95.75 93 LYS A C 1
ATOM 747 O O . LYS A 1 93 ? -4.999 -0.396 -6.160 1.00 95.75 93 LYS A O 1
ATOM 752 N N . ALA A 1 94 ? -5.512 -1.022 -4.048 1.00 95.50 94 ALA A N 1
ATOM 753 C CA . ALA A 1 94 ? -6.959 -0.917 -4.193 1.00 95.50 94 ALA A CA 1
ATOM 754 C C . ALA A 1 94 ? -7.426 0.535 -4.397 1.00 95.50 94 ALA A C 1
ATOM 756 O O . ALA A 1 94 ? -8.486 0.750 -4.978 1.00 95.50 94 ALA A O 1
ATOM 757 N N . ILE A 1 95 ? -6.641 1.519 -3.939 1.00 95.69 95 ILE A N 1
ATOM 758 C CA . ILE A 1 95 ? -7.004 2.942 -3.972 1.00 95.69 95 ILE A CA 1
ATOM 759 C C . ILE A 1 95 ? -6.213 3.705 -5.035 1.00 95.69 95 ILE A C 1
ATOM 761 O O . ILE A 1 95 ? -6.787 4.502 -5.767 1.00 95.69 95 ILE A O 1
ATOM 765 N N . ILE A 1 96 ? -4.903 3.467 -5.136 1.00 94.88 96 ILE A N 1
ATOM 766 C CA . ILE A 1 96 ? -4.009 4.193 -6.047 1.00 94.88 96 ILE A CA 1
ATOM 767 C C . ILE A 1 96 ? -3.256 3.232 -6.980 1.00 94.88 96 ILE A C 1
ATOM 769 O O . ILE A 1 96 ? -2.992 2.085 -6.612 1.00 94.88 96 ILE A O 1
ATOM 773 N N . PRO A 1 97 ? -2.887 3.651 -8.205 1.00 94.19 97 PRO A N 1
ATOM 774 C CA . PRO A 1 97 ? -2.034 2.848 -9.079 1.00 94.19 97 PRO A CA 1
ATOM 775 C C . PRO A 1 97 ? -0.608 2.724 -8.524 1.00 94.19 97 PRO A C 1
ATOM 777 O O . PRO A 1 97 ? -0.156 3.547 -7.725 1.00 94.19 97 PRO A O 1
ATOM 780 N N . PHE A 1 98 ? 0.128 1.715 -8.994 1.00 92.25 98 PHE A N 1
ATOM 781 C CA . PHE A 1 98 ? 1.555 1.602 -8.709 1.00 92.25 98 PHE A CA 1
ATOM 782 C C . PHE A 1 98 ? 2.330 2.762 -9.333 1.00 92.25 98 PHE A C 1
ATOM 784 O O . PHE A 1 98 ? 2.049 3.202 -10.451 1.00 92.25 98 PHE A O 1
ATOM 791 N N . HIS A 1 99 ? 3.357 3.199 -8.608 1.00 90.38 99 HIS A N 1
ATOM 792 C CA . HIS A 1 99 ? 4.365 4.140 -9.077 1.00 90.38 99 HIS A CA 1
ATOM 793 C C . HIS A 1 99 ? 5.654 3.389 -9.447 1.00 90.38 99 HIS A C 1
ATOM 795 O O . HIS A 1 99 ? 5.974 2.376 -8.823 1.00 90.38 99 HIS A O 1
ATOM 801 N N . CYS A 1 100 ? 6.423 3.892 -10.419 1.00 88.19 100 CYS A N 1
ATOM 802 C CA . CYS A 1 100 ? 7.674 3.271 -10.889 1.00 88.19 100 CYS A CA 1
ATOM 803 C C . CYS A 1 100 ? 8.677 2.980 -9.763 1.00 88.19 100 CYS A C 1
ATOM 805 O O . CYS A 1 100 ? 9.301 1.920 -9.762 1.00 88.19 100 CYS A O 1
ATOM 807 N N . ASN A 1 101 ? 8.747 3.845 -8.748 1.00 90.75 101 ASN A N 1
ATOM 808 C CA . ASN A 1 101 ? 9.592 3.636 -7.570 1.00 90.75 101 ASN A CA 1
ATOM 809 C C . ASN A 1 101 ? 9.309 2.314 -6.839 1.00 90.75 101 ASN A C 1
ATOM 811 O O . ASN A 1 101 ? 10.238 1.686 -6.347 1.00 90.75 101 ASN A O 1
ATOM 815 N N . VAL A 1 102 ? 8.051 1.864 -6.770 1.00 92.75 102 VAL A N 1
ATOM 816 C CA . VAL A 1 102 ? 7.686 0.612 -6.082 1.00 92.75 102 VAL A CA 1
ATOM 817 C C . VAL A 1 102 ? 8.287 -0.591 -6.808 1.00 92.75 102 VAL A C 1
ATOM 819 O O . VAL A 1 102 ? 8.872 -1.471 -6.177 1.00 92.75 102 VAL A O 1
ATOM 822 N N . ALA A 1 103 ? 8.204 -0.596 -8.139 1.00 91.19 103 ALA A N 1
ATOM 823 C CA . ALA A 1 103 ? 8.813 -1.633 -8.962 1.00 91.19 103 ALA A CA 1
ATOM 824 C C . ALA A 1 103 ? 10.345 -1.591 -8.873 1.00 91.19 103 ALA A C 1
ATOM 826 O O . ALA A 1 103 ? 10.982 -2.636 -8.749 1.00 91.19 103 ALA A O 1
ATOM 827 N N . LEU A 1 104 ? 10.938 -0.395 -8.860 1.00 91.00 104 LEU A N 1
ATOM 828 C CA . LEU A 1 104 ? 12.376 -0.230 -8.672 1.00 91.00 104 LEU A CA 1
ATOM 829 C C . LEU A 1 104 ? 12.842 -0.776 -7.314 1.00 91.00 104 LEU A C 1
ATOM 831 O O . LEU A 1 104 ? 13.810 -1.530 -7.257 1.00 91.00 104 LEU A O 1
ATOM 835 N N . ILE A 1 105 ? 12.133 -0.456 -6.228 1.00 92.81 105 ILE A N 1
ATOM 836 C CA . ILE A 1 105 ? 12.409 -0.991 -4.887 1.00 92.81 105 ILE A CA 1
ATOM 837 C C . ILE A 1 105 ? 12.340 -2.522 -4.901 1.00 92.81 105 ILE A C 1
ATOM 839 O O . ILE A 1 105 ? 13.242 -3.180 -4.378 1.00 92.81 105 ILE A O 1
ATOM 843 N N . ALA A 1 106 ? 11.308 -3.095 -5.527 1.00 92.81 106 ALA A N 1
ATOM 844 C CA . ALA A 1 106 ? 11.166 -4.541 -5.668 1.00 92.81 106 ALA A CA 1
ATOM 845 C C . ALA A 1 106 ? 12.360 -5.155 -6.421 1.00 92.81 106 ALA A C 1
ATOM 847 O O . ALA A 1 106 ? 12.947 -6.135 -5.963 1.00 92.81 106 ALA A O 1
ATOM 848 N N . ALA A 1 107 ? 12.790 -4.536 -7.524 1.00 90.75 107 ALA A N 1
ATOM 849 C CA . ALA A 1 107 ? 13.940 -4.985 -8.305 1.00 90.75 107 ALA A CA 1
ATOM 850 C C . ALA A 1 107 ? 15.261 -4.908 -7.531 1.00 90.75 107 ALA A C 1
ATOM 852 O O . ALA A 1 107 ? 16.020 -5.878 -7.523 1.00 90.75 107 ALA A O 1
ATOM 853 N N . LEU A 1 108 ? 15.516 -3.800 -6.829 1.00 89.94 108 LEU A N 1
ATOM 854 C CA . LEU A 1 108 ? 16.709 -3.628 -5.992 1.00 89.94 108 LEU A CA 1
ATOM 855 C C . LEU A 1 108 ? 16.771 -4.660 -4.859 1.00 89.94 108 LEU A C 1
ATOM 857 O O . LEU A 1 108 ? 17.853 -5.104 -4.476 1.00 89.94 108 LEU A O 1
ATOM 861 N N . ARG A 1 109 ? 15.611 -5.081 -4.350 1.00 91.12 109 ARG A N 1
ATOM 862 C CA . ARG A 1 109 ? 15.489 -6.135 -3.335 1.00 91.12 109 ARG A CA 1
ATOM 863 C C . ARG A 1 109 ? 15.550 -7.552 -3.906 1.00 91.12 109 ARG A C 1
ATOM 865 O O . ARG A 1 109 ? 15.723 -8.495 -3.139 1.00 91.12 109 ARG A O 1
ATOM 872 N N . GLY A 1 110 ? 15.405 -7.718 -5.220 1.00 90.56 110 GLY A N 1
ATOM 873 C CA . GLY A 1 110 ? 15.208 -9.030 -5.839 1.00 90.56 110 GLY A CA 1
ATOM 874 C C . GLY A 1 110 ? 13.864 -9.675 -5.472 1.00 90.56 110 GLY A C 1
ATOM 875 O O . GLY A 1 110 ? 13.763 -10.900 -5.449 1.00 90.56 110 GLY A O 1
ATOM 876 N N . ASP A 1 111 ? 12.845 -8.868 -5.166 1.00 93.00 111 ASP A N 1
ATOM 877 C CA . ASP A 1 111 ? 11.496 -9.312 -4.808 1.00 93.00 111 ASP A CA 1
ATOM 878 C C . ASP A 1 111 ? 10.708 -9.706 -6.068 1.00 93.00 111 ASP A C 1
ATOM 880 O O . ASP A 1 111 ? 9.904 -8.949 -6.620 1.00 93.00 111 ASP A O 1
ATOM 884 N N . LEU A 1 112 ? 11.006 -10.906 -6.573 1.00 91.88 112 LEU A N 1
ATOM 885 C CA . LEU A 1 112 ? 10.366 -11.467 -7.764 1.00 91.88 112 LEU A CA 1
ATOM 886 C C . LEU A 1 112 ? 8.837 -11.613 -7.632 1.00 91.88 112 LEU A C 1
ATOM 888 O O . LEU A 1 112 ? 8.155 -11.328 -8.619 1.00 91.88 112 LEU A O 1
ATOM 892 N N . PRO A 1 113 ? 8.267 -12.037 -6.482 1.00 94.69 113 PRO A N 1
ATOM 893 C CA . PRO A 1 113 ? 6.816 -12.058 -6.295 1.00 94.69 113 PRO A CA 1
ATOM 894 C C . PRO A 1 113 ? 6.166 -10.687 -6.501 1.00 94.69 113 PRO A C 1
ATOM 896 O O . PRO A 1 113 ? 5.194 -10.588 -7.250 1.00 94.69 113 PRO A O 1
ATOM 899 N N . LEU A 1 114 ? 6.726 -9.631 -5.903 1.00 93.69 114 LEU A N 1
ATOM 900 C CA . LEU A 1 114 ? 6.202 -8.277 -6.063 1.00 93.69 114 LEU A CA 1
ATOM 901 C C . LEU A 1 114 ? 6.332 -7.788 -7.512 1.00 93.69 114 LEU A C 1
ATOM 903 O O . LEU A 1 114 ? 5.381 -7.239 -8.061 1.00 93.69 114 LEU A O 1
ATOM 907 N N . LEU A 1 115 ? 7.465 -8.041 -8.174 1.00 93.62 115 LEU A N 1
ATOM 908 C CA . LEU A 1 115 ? 7.646 -7.682 -9.586 1.00 93.62 115 LEU A CA 1
ATOM 909 C C . LEU A 1 115 ? 6.627 -8.361 -10.506 1.00 93.62 115 LEU A C 1
ATOM 911 O O . LEU A 1 115 ? 6.054 -7.693 -11.365 1.00 93.62 115 LEU A O 1
ATOM 915 N N . LYS A 1 116 ? 6.371 -9.660 -10.306 1.00 93.81 116 LYS A N 1
ATOM 916 C CA . LYS A 1 116 ? 5.344 -10.397 -11.058 1.00 93.81 116 LYS A CA 1
ATOM 917 C C . LYS A 1 116 ? 3.961 -9.810 -10.825 1.00 93.81 116 LYS A C 1
ATOM 919 O O . LYS A 1 116 ? 3.241 -9.548 -11.779 1.00 93.81 116 LYS A O 1
ATOM 924 N N . TRP A 1 117 ? 3.620 -9.517 -9.575 1.00 95.06 117 TRP A N 1
ATOM 925 C CA . TRP A 1 117 ? 2.327 -8.926 -9.259 1.00 95.06 117 TRP A CA 1
ATOM 926 C C . TRP A 1 117 ? 2.141 -7.529 -9.873 1.00 95.06 117 TRP A C 1
ATOM 928 O O . TRP A 1 117 ? 1.066 -7.230 -10.399 1.00 95.06 117 TRP A O 1
ATOM 938 N N . ILE A 1 118 ? 3.182 -6.686 -9.871 1.00 93.69 118 ILE A N 1
ATOM 939 C CA . ILE A 1 118 ? 3.151 -5.379 -10.546 1.00 93.69 118 ILE A CA 1
ATOM 940 C C . ILE A 1 118 ? 3.000 -5.564 -12.056 1.00 93.69 118 ILE A C 1
ATOM 942 O O . ILE A 1 118 ? 2.205 -4.852 -12.664 1.00 93.69 118 ILE A O 1
ATOM 946 N N . TRP A 1 119 ? 3.721 -6.513 -12.657 1.00 92.44 119 TRP A N 1
ATOM 947 C CA . TRP A 1 119 ? 3.619 -6.812 -14.086 1.00 92.44 119 TRP A CA 1
ATOM 948 C C . TRP A 1 119 ? 2.203 -7.238 -14.470 1.00 92.44 119 TRP A C 1
ATOM 950 O O . TRP A 1 119 ? 1.623 -6.662 -15.384 1.00 92.44 119 TRP A O 1
ATOM 960 N N . ASP A 1 120 ? 1.612 -8.167 -13.722 1.00 94.38 120 ASP A N 1
ATOM 961 C CA . ASP A 1 120 ? 0.264 -8.671 -13.991 1.00 94.38 120 ASP A CA 1
ATOM 962 C C . ASP A 1 120 ? -0.814 -7.597 -13.767 1.00 94.38 120 ASP A C 1
ATOM 964 O O . ASP A 1 120 ? -1.819 -7.553 -14.477 1.00 94.38 120 ASP A O 1
ATOM 968 N N . SER A 1 121 ? -0.608 -6.704 -12.793 1.00 92.50 121 SER A N 1
ATOM 969 C CA . SER A 1 121 ? -1.597 -5.685 -12.415 1.00 92.50 121 SER A CA 1
ATOM 970 C C . SER A 1 121 ? -1.482 -4.384 -13.213 1.00 92.50 121 SER A C 1
ATOM 972 O O . SER A 1 121 ? -2.484 -3.697 -13.418 1.00 92.50 121 SER A O 1
ATOM 974 N N . GLN A 1 122 ? -0.266 -3.979 -13.589 1.00 92.31 122 GLN A N 1
ATOM 975 C CA . GLN A 1 122 ? 0.023 -2.692 -14.226 1.00 92.31 122 GLN A CA 1
ATOM 976 C C . GLN A 1 122 ? 1.365 -2.727 -14.998 1.00 92.31 122 GLN A C 1
ATOM 978 O O . GLN A 1 122 ? 2.343 -2.105 -14.570 1.00 92.31 122 GLN A O 1
ATOM 983 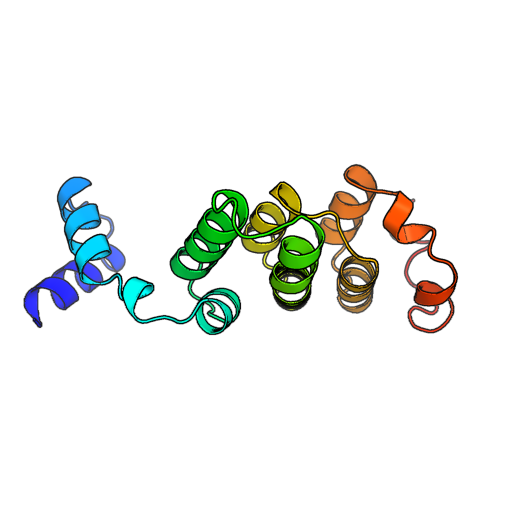N N . PRO A 1 123 ? 1.420 -3.375 -16.182 1.00 87.88 123 PRO A N 1
ATOM 984 C CA . PRO A 1 123 ? 2.652 -3.489 -16.974 1.00 87.88 123 PRO A CA 1
ATOM 985 C C . PRO A 1 123 ? 3.273 -2.135 -17.347 1.00 87.88 123 PRO A C 1
ATOM 987 O O . PRO A 1 123 ? 4.489 -2.008 -17.481 1.00 87.88 123 PRO A O 1
ATOM 990 N N . THR A 1 124 ? 2.443 -1.092 -17.463 1.00 88.12 124 THR A N 1
ATOM 991 C CA . THR A 1 124 ? 2.868 0.262 -17.849 1.00 88.12 124 THR A CA 1
ATOM 992 C C . THR A 1 124 ? 3.905 0.880 -16.914 1.00 88.12 124 THR A C 1
ATOM 994 O O . THR A 1 124 ? 4.649 1.759 -17.339 1.00 88.12 124 THR A O 1
ATOM 997 N N . VAL A 1 125 ? 4.023 0.388 -15.677 1.00 86.88 125 VAL A N 1
ATOM 998 C CA . VAL A 1 125 ? 5.035 0.824 -14.700 1.00 86.88 125 VAL A CA 1
ATOM 999 C C . VAL A 1 125 ? 6.467 0.571 -15.194 1.00 86.88 125 VAL A C 1
ATOM 1001 O O . VAL A 1 125 ? 7.379 1.330 -14.862 1.00 86.88 125 VAL A O 1
ATOM 1004 N N . PHE A 1 126 ? 6.675 -0.463 -16.012 1.00 82.81 126 PHE A N 1
ATOM 1005 C CA . PHE A 1 126 ? 7.994 -0.848 -16.524 1.00 82.81 126 PHE A CA 1
ATOM 1006 C C . PHE A 1 126 ? 8.409 -0.096 -17.795 1.00 82.81 126 PHE A C 1
ATOM 1008 O O . PHE A 1 126 ? 9.569 -0.161 -18.186 1.00 82.81 126 PHE A O 1
ATOM 1015 N N . HIS A 1 127 ? 7.497 0.646 -18.427 1.00 78.81 127 HIS A N 1
ATOM 1016 C CA . HIS A 1 127 ? 7.778 1.392 -19.661 1.00 78.81 127 HIS A CA 1
ATOM 1017 C C . HIS A 1 127 ? 8.312 2.811 -19.414 1.00 78.81 127 HIS A C 1
ATOM 1019 O O . HIS A 1 127 ? 8.540 3.558 -20.360 1.00 78.81 127 HIS A O 1
ATOM 1025 N N . HIS A 1 128 ? 8.527 3.197 -18.153 1.00 67.31 128 HIS A N 1
ATOM 1026 C CA . HIS A 1 128 ? 9.200 4.449 -17.814 1.00 67.31 128 HIS A CA 1
ATOM 1027 C C . HIS A 1 128 ? 10.720 4.293 -17.976 1.00 67.31 128 HIS A C 1
ATOM 1029 O O . HIS A 1 128 ? 11.426 4.000 -17.011 1.00 67.31 128 HIS A O 1
ATOM 1035 N N . GLU A 1 129 ? 11.195 4.463 -19.214 1.00 55.50 129 GLU A N 1
ATOM 1036 C CA . GLU A 1 129 ? 12.587 4.246 -19.650 1.00 55.50 129 GLU A CA 1
ATOM 1037 C C . GLU A 1 129 ? 13.623 4.975 -18.771 1.00 55.50 129 GLU A C 1
ATOM 1039 O O . GLU A 1 129 ? 14.674 4.412 -18.468 1.00 55.50 129 GLU A O 1
ATOM 1044 N N . ASP A 1 130 ? 13.293 6.161 -18.255 1.00 57.44 130 ASP A N 1
ATOM 1045 C CA . ASP A 1 130 ? 14.223 6.988 -17.472 1.00 57.44 130 ASP A CA 1
ATOM 1046 C C . ASP A 1 130 ? 14.604 6.392 -16.101 1.00 57.44 130 ASP A C 1
ATOM 1048 O O . ASP A 1 130 ? 15.674 6.675 -15.570 1.00 57.44 130 ASP A O 1
ATOM 1052 N N . VAL A 1 131 ? 13.752 5.551 -15.500 1.00 57.84 131 VAL A N 1
ATOM 1053 C CA . VAL A 1 131 ? 13.956 5.054 -14.120 1.00 57.84 131 VAL A CA 1
ATOM 1054 C C . VAL A 1 131 ? 14.808 3.783 -14.088 1.00 57.84 131 VAL A C 1
ATOM 1056 O O . VAL A 1 131 ? 15.549 3.532 -13.136 1.00 57.84 131 VAL A O 1
ATOM 1059 N N . TRP A 1 132 ? 14.718 2.971 -15.138 1.00 55.12 132 TRP A N 1
ATOM 1060 C CA . TRP A 1 132 ? 15.317 1.638 -15.176 1.00 55.12 132 TRP A CA 1
ATOM 1061 C C . TRP A 1 132 ? 16.729 1.622 -15.767 1.00 55.12 132 TRP A C 1
ATOM 1063 O O . TRP A 1 132 ? 17.529 0.761 -15.401 1.00 55.12 132 TRP A O 1
ATOM 1073 N N . VAL A 1 133 ? 17.056 2.590 -16.629 1.00 51.06 133 VAL A N 1
ATOM 1074 C CA . VAL A 1 133 ? 18.355 2.673 -17.316 1.00 51.06 133 VAL A CA 1
ATOM 1075 C C . VAL A 1 133 ? 19.480 3.148 -16.385 1.00 51.06 133 VAL A C 1
ATOM 1077 O O . VAL A 1 133 ? 20.615 2.701 -16.531 1.00 51.06 133 VAL A O 1
ATOM 1080 N N . GLU A 1 134 ? 19.185 3.985 -15.384 1.00 50.38 134 GLU A N 1
ATOM 1081 C CA . GLU A 1 134 ? 20.217 4.529 -14.484 1.00 50.38 134 GLU A CA 1
ATOM 1082 C C . GLU A 1 134 ? 20.434 3.724 -13.190 1.00 50.38 134 GLU A C 1
ATOM 1084 O O . GLU A 1 134 ? 21.508 3.815 -12.596 1.00 50.38 134 GLU A O 1
ATOM 1089 N N . GLN A 1 135 ? 19.455 2.929 -12.732 1.00 52.78 135 GLN A N 1
ATOM 1090 C CA . GLN A 1 135 ? 19.469 2.385 -11.358 1.00 52.78 135 GLN A CA 1
ATOM 1091 C C . GLN A 1 135 ? 19.423 0.853 -11.243 1.00 52.78 135 GLN A C 1
ATOM 1093 O O . GLN A 1 135 ? 19.654 0.322 -10.156 1.00 52.78 135 GLN A O 1
ATOM 1098 N N . ALA A 1 136 ? 19.191 0.120 -12.336 1.00 48.06 136 ALA A N 1
ATOM 1099 C CA . ALA A 1 136 ? 19.135 -1.343 -12.316 1.00 48.06 136 ALA A CA 1
ATOM 1100 C C . ALA A 1 136 ? 19.980 -1.967 -13.440 1.00 48.06 136 ALA A C 1
ATOM 1102 O O . ALA A 1 136 ? 19.429 -2.562 -14.369 1.00 48.06 136 ALA A O 1
ATOM 1103 N N . PRO A 1 137 ? 21.325 -1.892 -13.389 1.00 45.44 137 PRO A N 1
ATOM 1104 C CA . PRO A 1 137 ? 22.122 -2.589 -14.377 1.00 45.44 137 PRO A CA 1
ATOM 1105 C C . PRO A 1 137 ? 22.003 -4.103 -14.097 1.00 45.44 137 PRO A C 1
ATOM 1107 O O . PRO A 1 137 ? 22.352 -4.577 -13.018 1.00 45.44 137 PRO A O 1
ATOM 1110 N N . LEU A 1 138 ? 21.512 -4.862 -15.083 1.00 47.28 138 LEU A N 1
ATOM 1111 C CA . LEU A 1 138 ? 21.706 -6.317 -15.270 1.00 47.28 138 LEU A CA 1
ATOM 1112 C C . LEU A 1 138 ? 20.780 -7.357 -14.592 1.00 47.28 138 LEU A C 1
ATOM 1114 O O . LEU A 1 138 ? 21.071 -8.543 -14.739 1.00 47.28 138 LEU A O 1
ATOM 1118 N N . ARG A 1 139 ? 19.668 -7.033 -13.909 1.00 46.19 139 ARG A N 1
ATOM 1119 C CA . ARG A 1 139 ? 18.835 -8.093 -13.260 1.00 46.19 139 ARG A CA 1
ATOM 1120 C C . ARG A 1 139 ? 17.414 -8.330 -13.781 1.00 46.19 139 ARG A C 1
ATOM 1122 O O . ARG A 1 139 ? 16.820 -9.333 -13.396 1.00 46.19 139 ARG A O 1
ATOM 1129 N N . LEU A 1 140 ? 16.872 -7.484 -14.655 1.00 49.31 140 LEU A N 1
ATOM 1130 C CA . LEU A 1 140 ? 15.455 -7.585 -15.048 1.00 49.31 140 LEU A CA 1
ATOM 1131 C C . LEU A 1 140 ? 15.186 -8.519 -16.236 1.00 49.31 140 LEU A C 1
ATOM 1133 O O . LEU A 1 140 ? 14.148 -9.172 -16.246 1.00 49.31 140 LEU A O 1
ATOM 1137 N N . GLU A 1 141 ? 16.121 -8.671 -17.180 1.00 44.69 141 GLU A N 1
ATOM 1138 C CA . GLU A 1 141 ? 15.907 -9.523 -18.369 1.00 44.69 141 GLU A CA 1
ATOM 1139 C C . GLU A 1 141 ? 15.740 -11.019 -18.035 1.00 44.69 141 GLU A C 1
ATOM 1141 O O . GLU A 1 141 ? 15.093 -11.752 -18.778 1.00 44.69 141 GLU A O 1
ATOM 1146 N N . VAL A 1 142 ? 16.253 -11.474 -16.887 1.00 48.16 142 VAL A N 1
ATOM 1147 C CA . VAL A 1 142 ? 16.180 -12.885 -16.454 1.00 48.16 142 VAL A CA 1
ATOM 1148 C C . VAL A 1 142 ? 14.959 -13.164 -15.562 1.00 48.16 142 VAL A C 1
ATOM 1150 O O . VAL A 1 142 ? 14.596 -14.313 -15.345 1.00 48.16 142 VAL A O 1
ATOM 1153 N N . ALA A 1 143 ? 14.311 -12.130 -15.019 1.00 47.88 143 ALA A N 1
ATOM 1154 C CA . ALA A 1 143 ? 13.233 -12.283 -14.037 1.00 47.88 143 ALA A CA 1
ATOM 1155 C C . ALA A 1 143 ? 11.832 -12.447 -14.658 1.00 47.88 143 ALA A C 1
ATOM 1157 O O . ALA A 1 143 ? 10.918 -12.926 -13.982 1.00 47.88 143 ALA A O 1
ATOM 1158 N N . LEU A 1 144 ? 11.664 -12.018 -15.913 1.00 50.47 144 LEU A N 1
ATOM 1159 C CA . LEU A 1 144 ? 10.375 -11.949 -16.615 1.00 50.47 144 LEU A CA 1
ATOM 1160 C C . LEU A 1 144 ? 10.288 -12.885 -17.839 1.00 50.47 144 LEU A C 1
ATOM 1162 O O . LEU A 1 144 ? 9.307 -12.817 -18.579 1.00 50.47 144 LEU A O 1
ATOM 1166 N N . THR A 1 145 ? 11.291 -13.745 -18.047 1.00 44.62 145 THR A N 1
ATOM 1167 C CA . THR A 1 145 ? 11.254 -14.874 -18.997 1.00 44.62 145 THR A CA 1
ATOM 1168 C C . THR A 1 145 ? 10.872 -16.171 -18.294 1.00 44.62 145 THR A C 1
ATOM 1170 O O . THR A 1 145 ? 10.195 -16.995 -18.948 1.00 44.62 145 THR A O 1
#

Foldseek 3Di:
DVVLVVVVVCVVVPVVPPDDVVSVVVSCVVVDPLVVADLLNLLVDPPVVSNLVSLVCQQPPPVDDLVNLCVRCQVSLLVCLLVVPVVSVVSSCVRHPDALSSLLSCLVVVVLVSNVVNCVPPVVSVVPVVPCPPRPPDDDVVSPD

Secondary structure (DSSP, 8-state):
-HHHHHHHHHHHH-TTS---HHHHHHHHHHH--GGGS-HHHHHH-S-HHHHHHHHHHHHH-TTS-HHHHHHHHHHHHHHHHHHT-HHHHHHHHTTSPPPHHHHHHHHHHT-HHHHHHHHHH-GGGGG-HHHHHHH--SSSTTT--

Organism: NCBI:txid53985